Protein AF-A0A840Q221-F1 (afdb_monomer_lite)

Sequence (46 aa):
MKLWTADPLEAAARLYLEVGFPCTERNSVRQWGHRPDELRYDLELR

Secondary structure (DSSP, 8-state):
-EEEEETT-HHHHHHHHHTT--EEEEEE--BTTB-PEEEEEE----

Structure (mmCIF, N/CA/C/O backbone):
data_AF-A0A840Q221-F1
#
_entry.id   AF-A0A840Q221-F1
#
loop_
_atom_site.group_PDB
_atom_site.id
_atom_site.type_symbol
_atom_site.label_atom_id
_atom_site.label_alt_id
_atom_site.label_comp_id
_atom_site.label_asym_id
_atom_site.label_entity_id
_atom_site.label_seq_id
_atom_site.pdbx_PDB_ins_code
_atom_site.Cartn_x
_atom_site.Cartn_y
_atom_site.Cartn_z
_atom_site.occupancy
_atom_site.B_iso_or_equiv
_atom_site.auth_seq_id
_atom_site.auth_comp_id
_atom_site.auth_asym_id
_atom_site.auth_atom_id
_atom_site.pdbx_PDB_model_num
ATOM 1 N N . MET A 1 1 ? 0.724 -3.927 11.295 1.00 85.12 1 MET A N 1
ATOM 2 C CA . MET A 1 1 ? 1.031 -4.719 10.080 1.00 85.12 1 MET A CA 1
ATOM 3 C C . MET A 1 1 ? 1.457 -3.768 8.967 1.00 85.12 1 MET A C 1
ATOM 5 O O . MET A 1 1 ? 0.960 -2.652 8.957 1.00 85.12 1 MET A O 1
ATOM 9 N N . LYS A 1 2 ? 2.379 -4.175 8.083 1.00 83.25 2 LYS A N 1
ATOM 10 C CA . LYS A 1 2 ? 2.915 -3.334 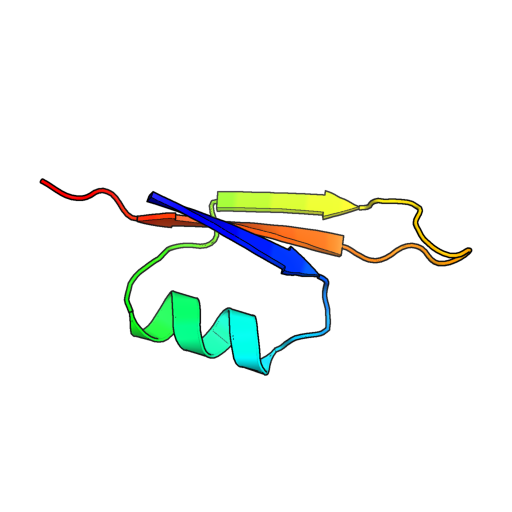6.995 1.00 83.25 2 LYS A CA 1
ATOM 11 C C . LYS A 1 2 ? 2.701 -4.018 5.648 1.00 83.25 2 LYS A C 1
ATOM 13 O O . LYS A 1 2 ? 2.956 -5.217 5.546 1.00 83.25 2 LYS A O 1
ATOM 18 N N . LEU A 1 3 ? 2.258 -3.269 4.647 1.00 83.75 3 LEU A N 1
ATOM 19 C CA . LEU A 1 3 ? 1.990 -3.744 3.291 1.00 83.75 3 LEU A CA 1
ATOM 20 C C . LEU A 1 3 ? 2.639 -2.817 2.264 1.00 83.75 3 LEU A C 1
ATOM 22 O O . LEU A 1 3 ? 2.751 -1.615 2.490 1.00 83.75 3 LEU A O 1
ATOM 26 N N . TRP A 1 4 ? 3.038 -3.389 1.130 1.00 82.25 4 TRP A N 1
ATOM 27 C CA . TRP A 1 4 ? 3.621 -2.662 0.005 1.00 82.25 4 TRP A CA 1
ATOM 28 C C . TRP A 1 4 ? 2.807 -2.909 -1.268 1.00 82.25 4 TRP A C 1
ATOM 30 O O . TRP A 1 4 ? 2.279 -4.005 -1.471 1.00 82.25 4 TRP A O 1
ATOM 40 N N . THR A 1 5 ? 2.713 -1.897 -2.126 1.00 81.31 5 THR A N 1
ATOM 41 C CA . THR A 1 5 ? 2.170 -1.999 -3.494 1.00 81.31 5 THR A CA 1
ATOM 42 C C . THR A 1 5 ? 3.077 -1.256 -4.467 1.00 81.31 5 THR A C 1
ATOM 44 O O . THR A 1 5 ? 3.804 -0.364 -4.042 1.00 81.31 5 THR A O 1
ATOM 47 N N . ALA A 1 6 ? 3.002 -1.579 -5.758 1.00 79.31 6 ALA A N 1
ATOM 48 C CA . ALA A 1 6 ? 3.599 -0.775 -6.821 1.00 79.31 6 ALA A CA 1
ATOM 49 C C . ALA A 1 6 ? 2.505 0.020 -7.553 1.00 79.31 6 ALA A C 1
ATOM 51 O O . ALA A 1 6 ? 1.473 -0.543 -7.914 1.00 79.31 6 ALA A O 1
ATOM 52 N N . ASP A 1 7 ? 2.720 1.306 -7.796 1.00 67.94 7 ASP A N 1
ATOM 53 C CA . ASP A 1 7 ? 1.896 2.139 -8.681 1.00 67.94 7 ASP A CA 1
ATOM 54 C C . ASP A 1 7 ? 2.074 1.639 -10.141 1.00 67.94 7 ASP A C 1
ATOM 56 O O . ASP A 1 7 ? 3.227 1.472 -10.564 1.00 67.94 7 ASP A O 1
ATOM 60 N N . PRO A 1 8 ? 1.006 1.308 -10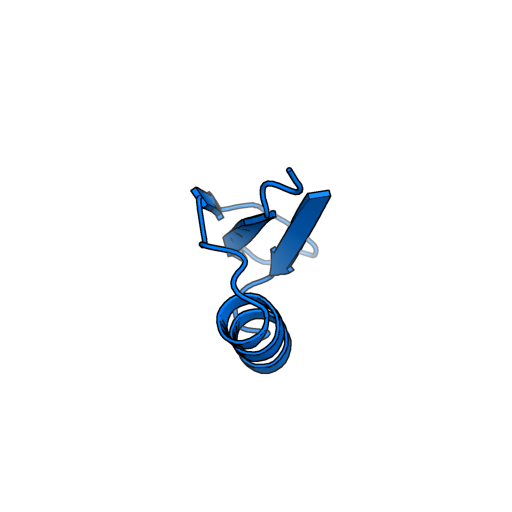.914 1.00 64.50 8 PRO A N 1
ATOM 61 C CA . PRO A 1 8 ? -0.405 1.665 -10.734 1.00 64.50 8 PRO A CA 1
ATOM 62 C C . PRO A 1 8 ? -1.330 0.492 -10.383 1.00 64.50 8 PRO A C 1
ATOM 64 O O . PRO A 1 8 ? -2.406 0.343 -10.966 1.00 64.50 8 PRO A O 1
ATOM 67 N N . LEU A 1 9 ? -0.969 -0.363 -9.419 1.00 76.94 9 LEU A N 1
ATOM 68 C CA . LEU A 1 9 ? -1.909 -1.350 -8.862 1.00 76.94 9 LEU A CA 1
ATOM 69 C C . LEU A 1 9 ? -2.954 -0.676 -7.954 1.00 76.94 9 LEU A C 1
ATOM 71 O O . LEU A 1 9 ? -3.053 -0.956 -6.758 1.00 76.94 9 LEU A O 1
ATOM 75 N N . GLU A 1 10 ? -3.792 0.178 -8.548 1.00 74.38 10 GLU A N 1
ATOM 76 C CA . GLU A 1 10 ? -4.881 0.901 -7.879 1.00 74.38 10 GLU A CA 1
ATOM 77 C C . GLU A 1 10 ? -5.836 -0.037 -7.130 1.00 74.38 10 GLU A C 1
ATOM 79 O O . GLU A 1 10 ? -6.361 0.324 -6.079 1.00 74.38 10 GLU A O 1
ATOM 84 N N . ALA A 1 11 ? -6.042 -1.259 -7.635 1.00 82.75 11 ALA A N 1
ATOM 85 C CA . ALA A 1 11 ? -6.886 -2.256 -6.982 1.00 82.75 11 ALA A CA 1
ATOM 86 C C . ALA A 1 11 ? -6.345 -2.664 -5.599 1.00 82.75 11 ALA A C 1
ATOM 88 O O . ALA A 1 11 ? -7.114 -2.752 -4.644 1.00 82.75 11 ALA A O 1
ATOM 89 N N . ALA A 1 12 ? -5.028 -2.861 -5.467 1.00 83.25 12 ALA A N 1
ATOM 90 C CA . ALA A 1 12 ? -4.408 -3.199 -4.186 1.00 83.25 12 ALA A CA 1
ATOM 91 C C . ALA A 1 12 ? -4.441 -2.003 -3.223 1.00 83.25 12 ALA A C 1
ATOM 93 O O . ALA A 1 12 ? -4.792 -2.157 -2.055 1.00 83.25 12 ALA A O 1
ATOM 94 N N . ALA A 1 13 ? -4.157 -0.802 -3.735 1.00 85.12 13 ALA A N 1
ATOM 95 C CA . ALA A 1 13 ? -4.232 0.433 -2.959 1.00 85.12 13 ALA A CA 1
ATOM 96 C C . ALA A 1 13 ? -5.639 0.672 -2.383 1.00 85.12 13 ALA A C 1
ATOM 98 O O . ALA A 1 13 ? -5.774 0.984 -1.201 1.00 85.12 13 ALA A O 1
ATOM 99 N N . ARG A 1 14 ? -6.692 0.482 -3.193 1.00 86.56 14 ARG A N 1
ATOM 100 C CA . ARG A 1 14 ? -8.090 0.608 -2.748 1.00 86.56 14 ARG A CA 1
ATOM 101 C C . ARG A 1 14 ? -8.429 -0.383 -1.642 1.00 86.56 14 ARG A C 1
ATOM 103 O O . ARG A 1 14 ? -8.938 0.04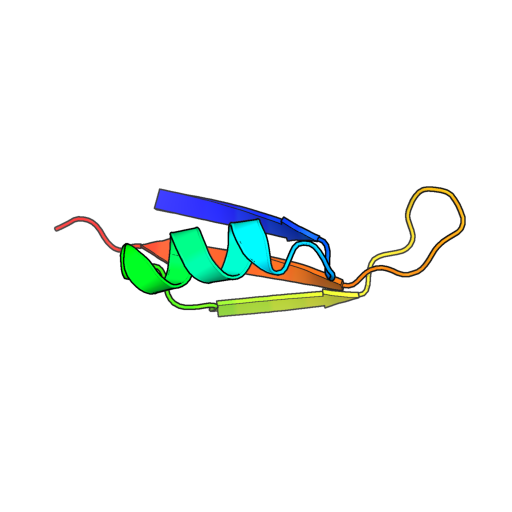2 -0.612 1.00 86.56 14 ARG A O 1
ATOM 110 N N . LEU A 1 15 ? -8.078 -1.658 -1.814 1.00 89.75 15 LEU A N 1
ATOM 111 C CA . LEU A 1 15 ? -8.322 -2.687 -0.799 1.00 89.75 15 LEU A CA 1
ATOM 112 C C . LEU A 1 15 ? -7.663 -2.337 0.542 1.00 89.75 15 LEU A C 1
ATOM 114 O O . LEU A 1 15 ? -8.276 -2.493 1.593 1.00 89.75 15 LEU A O 1
ATOM 118 N N . TYR A 1 16 ? -6.426 -1.840 0.528 1.00 88.56 16 TYR A N 1
ATOM 119 C CA . TYR A 1 16 ? -5.722 -1.492 1.766 1.00 88.56 16 TYR A CA 1
ATOM 120 C C . TYR A 1 16 ? -6.340 -0.277 2.459 1.00 88.56 16 TYR A C 1
ATOM 122 O O . TYR A 1 16 ? -6.522 -0.295 3.678 1.00 88.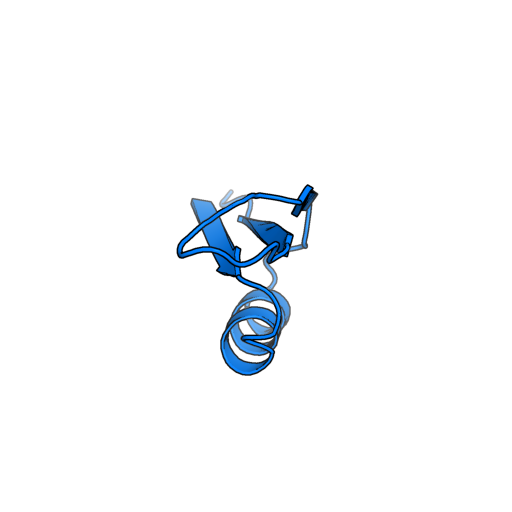56 16 TYR A O 1
ATOM 130 N N . LEU A 1 17 ? -6.724 0.741 1.686 1.00 86.56 17 LEU A N 1
ATOM 131 C CA . LEU A 1 17 ? -7.407 1.924 2.209 1.00 86.56 17 LEU A CA 1
ATOM 132 C C . LEU A 1 17 ? -8.790 1.586 2.783 1.00 86.56 17 LEU A C 1
ATOM 134 O O . LEU A 1 17 ? -9.126 2.077 3.858 1.00 86.56 17 LEU A O 1
ATOM 138 N N . GLU A 1 18 ? -9.566 0.723 2.122 1.00 90.69 18 GLU A N 1
ATOM 139 C CA . GLU A 1 18 ? -10.882 0.266 2.602 1.00 90.69 18 GLU A CA 1
ATOM 140 C C . GLU A 1 18 ? -10.790 -0.490 3.934 1.00 90.69 18 GLU A C 1
ATOM 142 O O . GLU A 1 18 ? -11.658 -0.345 4.792 1.00 90.69 18 GLU A O 1
ATOM 147 N N . VAL A 1 19 ? -9.714 -1.255 4.139 1.00 90.44 19 VAL A N 1
ATOM 148 C CA . VAL A 1 19 ? -9.446 -1.974 5.397 1.00 90.44 19 VAL A CA 1
ATOM 149 C C . VAL A 1 19 ? -8.859 -1.048 6.480 1.00 90.44 19 VAL A C 1
ATOM 151 O O . VAL A 1 19 ? -8.728 -1.441 7.638 1.00 90.44 19 VAL A O 1
ATOM 154 N N . GLY A 1 20 ? -8.546 0.205 6.142 1.00 90.88 20 GLY A N 1
ATOM 155 C CA . GLY A 1 20 ? -8.070 1.212 7.090 1.00 90.88 20 GLY A CA 1
ATOM 156 C C . GLY A 1 20 ? -6.5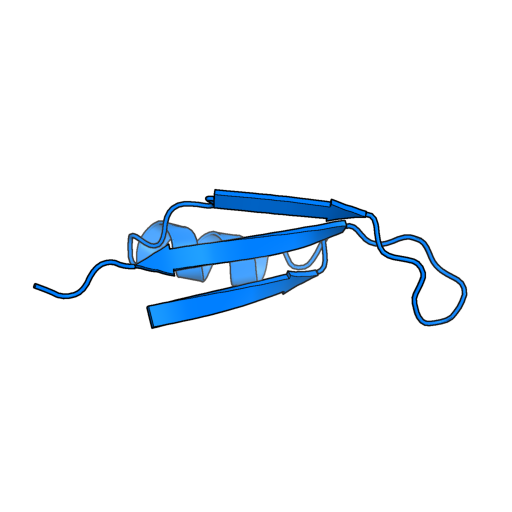53 1.265 7.258 1.00 90.88 20 GLY A C 1
ATOM 157 O O . GLY A 1 20 ? -6.081 1.814 8.250 1.00 90.88 20 GLY A O 1
ATOM 158 N N . PHE A 1 21 ? -5.776 0.728 6.314 1.00 91.94 21 PHE A N 1
ATOM 159 C CA . PHE A 1 21 ? -4.333 0.965 6.270 1.00 91.94 21 PHE A CA 1
ATOM 160 C C . PHE A 1 21 ? -4.053 2.328 5.597 1.00 91.94 21 PHE A C 1
ATOM 162 O O . PHE A 1 21 ? -4.197 2.431 4.376 1.00 91.94 21 PHE A O 1
ATOM 169 N N . PRO A 1 22 ? -3.636 3.387 6.315 1.00 89.56 22 PRO A N 1
ATOM 170 C CA . PRO A 1 22 ? -3.167 4.622 5.688 1.00 89.56 22 PRO A CA 1
ATOM 171 C C . PRO A 1 22 ? -1.890 4.407 4.865 1.00 89.56 22 PRO A C 1
ATOM 173 O O . PRO A 1 22 ? -1.007 3.643 5.253 1.00 89.56 22 PRO A O 1
ATOM 176 N N . CYS A 1 23 ? -1.763 5.141 3.755 1.00 89.50 23 CYS A N 1
ATOM 177 C CA . CYS A 1 23 ? -0.508 5.240 3.009 1.00 89.50 23 CYS A CA 1
ATOM 178 C C . CYS A 1 23 ? 0.467 6.137 3.780 1.00 89.50 23 CYS A C 1
ATOM 180 O O . CYS A 1 23 ? 0.181 7.315 3.995 1.00 89.50 23 CYS A O 1
ATOM 182 N N . THR A 1 24 ? 1.618 5.602 4.177 1.00 91.44 24 THR A N 1
ATOM 183 C CA . THR A 1 24 ? 2.598 6.315 5.014 1.00 91.44 24 THR A CA 1
ATOM 184 C C . THR A 1 24 ? 3.873 6.683 4.271 1.00 91.44 24 THR A C 1
ATOM 186 O O . THR A 1 24 ? 4.610 7.555 4.721 1.00 91.44 24 THR A O 1
ATOM 189 N N . GLU A 1 25 ? 4.162 6.017 3.154 1.00 90.94 25 GLU A N 1
ATOM 190 C CA . GLU A 1 25 ? 5.405 6.217 2.409 1.00 90.94 25 GLU A CA 1
ATOM 191 C C . GLU A 1 25 ? 5.177 5.998 0.913 1.00 90.94 25 GLU A C 1
ATOM 193 O O . GLU A 1 25 ? 4.393 5.134 0.515 1.00 90.94 25 GLU A O 1
ATOM 198 N N . ARG A 1 26 ? 5.886 6.777 0.094 1.00 91.06 26 ARG A N 1
ATOM 199 C CA . ARG A 1 26 ? 5.985 6.610 -1.357 1.00 91.06 26 ARG A CA 1
ATOM 200 C C . ARG A 1 26 ? 7.457 6.683 -1.742 1.00 91.06 26 ARG A C 1
ATOM 202 O O . ARG A 1 26 ? 8.121 7.656 -1.391 1.00 91.06 26 ARG A O 1
ATOM 209 N N . ASN A 1 27 ? 7.947 5.682 -2.462 1.00 89.25 27 ASN A N 1
ATOM 210 C CA . ASN A 1 27 ? 9.346 5.569 -2.847 1.00 89.25 27 ASN A CA 1
ATOM 211 C C . ASN A 1 27 ? 9.481 5.232 -4.334 1.00 89.25 27 ASN A C 1
ATOM 213 O O . ASN A 1 27 ? 9.064 4.165 -4.775 1.00 89.25 27 ASN A O 1
ATOM 217 N N . SER A 1 28 ? 10.090 6.125 -5.110 1.00 90.19 28 SER A N 1
ATOM 218 C CA . SER A 1 28 ? 10.362 5.876 -6.525 1.00 90.19 28 SER A CA 1
ATOM 219 C C . SER A 1 28 ? 11.541 4.918 -6.674 1.00 90.19 28 SER A C 1
ATOM 221 O O . SER A 1 28 ? 12.691 5.277 -6.411 1.00 90.19 28 SER A O 1
ATOM 223 N N . VAL A 1 29 ? 11.279 3.702 -7.145 1.00 87.00 29 VAL A N 1
ATOM 224 C CA . VAL A 1 29 ? 12.301 2.662 -7.313 1.00 87.00 29 VAL A CA 1
ATOM 225 C C . VAL A 1 29 ? 12.598 2.431 -8.787 1.00 87.00 29 VAL A C 1
ATOM 227 O O . VAL A 1 29 ? 11.792 2.734 -9.658 1.00 87.00 29 VAL A O 1
ATOM 230 N N . ARG A 1 30 ? 13.778 1.888 -9.105 1.00 87.38 30 ARG A N 1
ATOM 231 C CA . ARG A 1 30 ? 14.100 1.438 -10.466 1.00 87.38 30 ARG A CA 1
ATOM 232 C C . ARG A 1 30 ? 14.104 -0.086 -10.497 1.00 87.38 30 ARG A C 1
ATOM 234 O O . ARG A 1 30 ? 15.037 -0.701 -9.990 1.00 87.38 30 ARG A O 1
ATOM 241 N N . GLN A 1 31 ? 13.083 -0.680 -11.106 1.00 83.31 31 GLN A N 1
ATOM 242 C CA . GLN A 1 31 ? 12.897 -2.131 -11.185 1.00 83.31 31 GLN A CA 1
ATOM 243 C C . GLN A 1 31 ? 12.434 -2.538 -12.582 1.00 83.31 31 GLN A C 1
ATOM 245 O O . GLN A 1 31 ? 11.716 -1.794 -13.244 1.00 83.31 31 GLN A O 1
ATOM 250 N N . TRP A 1 32 ? 12.885 -3.706 -13.049 1.00 79.56 32 TRP A N 1
ATOM 251 C CA . TRP A 1 32 ? 12.538 -4.269 -14.365 1.00 79.56 32 TRP A CA 1
ATOM 252 C C . TRP A 1 32 ? 12.729 -3.309 -15.555 1.00 79.56 32 TRP A C 1
ATOM 254 O O . TRP A 1 32 ? 12.003 -3.376 -16.537 1.00 79.56 32 TRP A O 1
ATOM 264 N N . GLY A 1 33 ? 13.698 -2.391 -15.476 1.00 85.69 33 GLY A N 1
ATOM 265 C CA . GLY A 1 33 ? 13.922 -1.372 -16.513 1.00 85.69 33 GLY A CA 1
ATOM 266 C C . GLY A 1 33 ? 12.950 -0.183 -16.468 1.00 85.69 33 GLY A C 1
ATOM 267 O O . GLY A 1 33 ? 13.106 0.759 -17.242 1.00 85.69 33 GLY A O 1
ATOM 268 N N . HIS A 1 34 ? 12.010 -0.177 -15.525 1.00 82.81 34 HIS A N 1
ATOM 269 C CA . HIS A 1 34 ? 11.035 0.883 -15.288 1.00 82.81 34 HIS A CA 1
ATOM 270 C C . HIS A 1 34 ? 11.354 1.670 -14.008 1.00 82.81 34 HIS A C 1
ATOM 272 O O . HIS A 1 34 ? 12.259 1.318 -13.243 1.00 82.81 34 HIS A O 1
ATOM 278 N N . ARG A 1 35 ? 10.621 2.768 -13.788 1.00 86.38 35 ARG A N 1
ATOM 279 C CA . ARG A 1 35 ? 10.659 3.557 -12.548 1.00 86.38 35 ARG A CA 1
ATOM 280 C C . ARG A 1 35 ? 9.274 3.619 -11.884 1.00 86.38 35 ARG A C 1
ATOM 282 O O . ARG A 1 35 ? 8.628 4.659 -11.999 1.00 86.38 35 ARG A O 1
ATOM 289 N N . PRO A 1 36 ? 8.777 2.515 -11.301 1.00 86.88 36 PRO A N 1
ATOM 290 C CA . PRO A 1 36 ? 7.527 2.547 -10.552 1.00 86.88 36 PRO A CA 1
ATOM 291 C C . PRO A 1 36 ? 7.702 3.236 -9.190 1.00 86.88 36 PRO A C 1
ATOM 293 O O . PRO A 1 36 ? 8.807 3.283 -8.642 1.00 86.88 36 PRO A O 1
ATOM 296 N N . ASP A 1 37 ? 6.594 3.718 -8.632 1.00 88.88 37 ASP A N 1
ATOM 297 C CA . ASP A 1 37 ? 6.524 4.152 -7.238 1.00 88.88 37 ASP A CA 1
ATOM 298 C C . ASP A 1 37 ? 6.048 2.984 -6.365 1.00 88.88 37 ASP A C 1
ATOM 300 O O . ASP A 1 37 ? 4.985 2.411 -6.592 1.00 88.88 37 ASP A O 1
ATOM 304 N N . GLU A 1 38 ? 6.821 2.627 -5.347 1.00 89.81 38 GLU A N 1
ATOM 305 C CA . GLU A 1 38 ? 6.384 1.732 -4.281 1.00 89.81 38 GLU A CA 1
ATOM 306 C C . GLU A 1 38 ? 5.651 2.536 -3.205 1.00 89.81 38 GLU A C 1
ATOM 308 O O . GLU A 1 38 ? 6.143 3.555 -2.718 1.00 89.81 38 GLU A O 1
ATOM 313 N N . LEU A 1 39 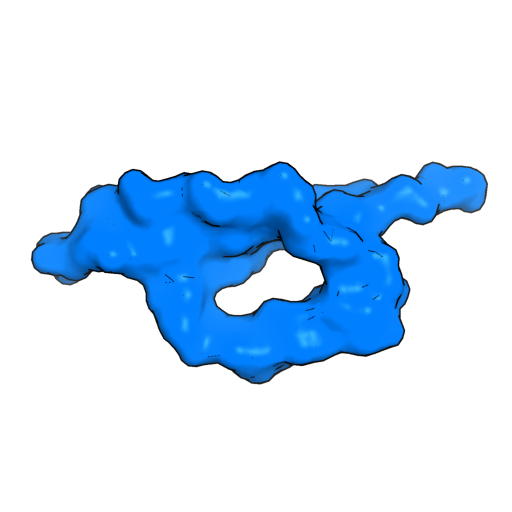? 4.465 2.078 -2.820 1.00 90.75 39 LEU A N 1
ATOM 314 C CA . LEU A 1 39 ? 3.638 2.680 -1.778 1.00 90.75 39 LEU A CA 1
ATOM 315 C C . LEU A 1 39 ? 3.587 1.752 -0.572 1.00 90.75 39 LEU A C 1
ATOM 317 O O . LEU A 1 39 ? 3.316 0.556 -0.720 1.00 90.75 39 LEU A O 1
ATOM 321 N N . ARG A 1 40 ? 3.796 2.312 0.617 1.00 91.50 40 ARG A N 1
ATOM 322 C CA . ARG A 1 40 ? 3.712 1.596 1.890 1.00 91.50 40 ARG A CA 1
ATOM 323 C C . ARG A 1 40 ? 2.454 1.977 2.646 1.00 91.50 40 ARG A C 1
ATOM 325 O O . ARG A 1 40 ? 2.147 3.161 2.798 1.00 91.50 40 ARG A O 1
ATOM 332 N N . TYR A 1 41 ? 1.804 0.962 3.194 1.00 91.69 41 TYR A N 1
ATOM 333 C CA . TYR A 1 41 ? 0.589 1.076 3.979 1.00 91.69 41 TYR A CA 1
ATOM 334 C C . TYR A 1 41 ? 0.767 0.393 5.333 1.00 91.69 41 TYR A C 1
ATOM 336 O O . TYR A 1 41 ? 1.121 -0.788 5.399 1.00 91.69 41 TYR A O 1
ATOM 344 N N . ASP A 1 42 ? 0.481 1.116 6.412 1.00 91.38 42 ASP A N 1
ATOM 345 C CA . ASP A 1 42 ? 0.694 0.642 7.780 1.00 91.38 42 ASP A CA 1
ATOM 346 C C . ASP A 1 42 ? -0.633 0.644 8.549 1.00 91.38 42 ASP A C 1
ATOM 348 O O . ASP A 1 42 ? -1.290 1.671 8.640 1.00 91.38 42 ASP A O 1
ATOM 352 N N . LEU A 1 43 ? -1.014 -0.493 9.141 1.00 89.62 43 LEU A N 1
ATOM 353 C CA . LEU A 1 43 ? -2.147 -0.593 10.072 1.00 89.62 43 LEU A CA 1
ATOM 354 C C . LEU A 1 43 ? -1.633 -0.844 11.484 1.00 89.62 43 LEU A C 1
ATOM 356 O O . LEU A 1 43 ? -0.936 -1.837 11.736 1.00 89.62 43 LEU A O 1
ATOM 360 N N . GLU A 1 44 ? -2.019 0.016 12.415 1.00 86.19 44 GLU A N 1
ATOM 361 C CA . GLU A 1 44 ? -1.795 -0.206 13.838 1.00 86.19 44 GLU A CA 1
ATOM 362 C C . GLU A 1 44 ? -2.890 -1.120 14.394 1.00 86.19 44 GLU A C 1
ATOM 364 O O . GLU A 1 44 ? -4.066 -0.766 14.415 1.00 86.19 44 GLU A O 1
ATOM 369 N N . LEU A 1 45 ? -2.495 -2.316 14.831 1.00 78.81 45 LEU A N 1
ATOM 370 C CA . LEU A 1 45 ? -3.372 -3.238 15.548 1.00 78.81 45 LEU A CA 1
ATOM 371 C C . LEU A 1 45 ? -3.146 -2.994 17.041 1.00 78.81 45 LEU A C 1
ATOM 373 O O . LEU A 1 45 ? -2.008 -3.108 17.501 1.00 78.81 45 LEU A O 1
ATOM 377 N N . ARG A 1 46 ? -4.200 -2.593 17.753 1.00 74.00 46 ARG A N 1
ATOM 378 C CA . ARG A 1 46 ? -4.191 -2.399 19.209 1.00 74.00 46 ARG A CA 1
ATOM 379 C C . ARG A 1 46 ? -4.595 -3.675 19.928 1.00 74.00 46 ARG A C 1
ATOM 381 O O . ARG A 1 46 ? -5.470 -4.384 19.384 1.00 74.00 46 ARG A O 1
#

Radius of gyration: 11.18 Å; chains: 1; bounding box: 25×11×36 Å

pLDDT: mean 85.41, std 6.2, range [64.5, 91.94]

Organism: NCBI:txid664693

Foldseek 3Di:
DKDKDWPPPVVVVVVLVVVPFDFDDWAFDCPPNDTIIMIMTDDDDD